Protein AF-A0A7S3GDC3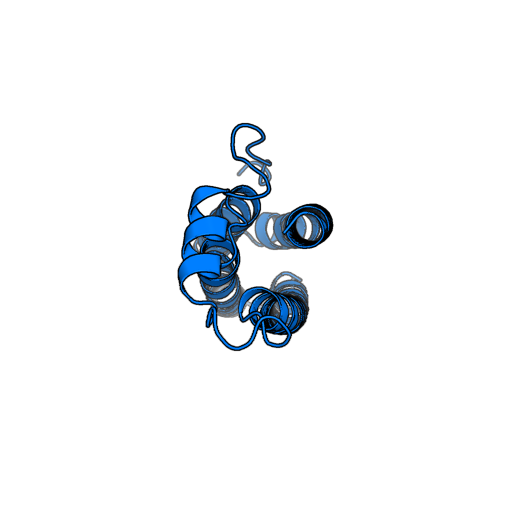-F1 (afdb_monomer)

Foldseek 3Di:
DDDADDFPPVADQFAVVLVVVQQVVADPVCPVPRPLVVLLVVLVVLLVVLLVLLLVLLDDDPPDDPVNLLVSLQVNLVSLVVNLVSCVSNRRPRLSVLSVVSNVCSNVSVSVNSNRSSVVSVVSVVVSSVVSVVVVVVD

Radius of gyration: 16.55 Å; Cα contacts (8 Å, |Δi|>4): 158; chains: 1; bounding box: 52×17×46 Å

Mean predicted aligned error: 3.9 Å

Solvent-accessible surface area (backbone atoms only — not comparable to full-atom values): 7438 Å² total; per-residue (Å²): 132,86,74,75,82,74,84,62,83,87,46,49,53,64,36,64,72,40,49,52,57,42,54,73,67,34,55,85,91,44,77,90,63,45,46,57,58,57,53,49,52,55,46,53,56,51,47,54,54,42,49,58,49,39,56,64,42,29,56,86,61,91,90,60,49,74,66,54,50,40,55,40,16,42,53,31,14,51,47,24,47,53,48,19,53,54,30,41,69,72,9,21,48,35,53,15,50,49,22,51,53,33,18,53,24,14,71,69,51,36,46,70,46,31,44,54,37,51,57,51,48,54,56,45,46,55,54,35,52,53,52,51,52,57,55,57,74,76,110

Organism: NCBI:txid652834

Secondary structure (DSSP, 8-state):
-PPPP---TTS-SS-HHHHHHHHTTS-TT-TTS-HHHHHHHHHHHHHHHHHHHHHHHHSPPTT--HHHHHHHHHHHHHHHHHHHHHHHHTT-HHHHHHHHHHHHHHHTT-HHHHHHHHHHHHHHHHHHHHHHHHHHTT-

Structure (mmCIF, N/CA/C/O backbone):
data_AF-A0A7S3GDC3-F1
#
_entry.id   AF-A0A7S3GDC3-F1
#
loop_
_atom_site.group_PDB
_atom_site.id
_atom_site.type_symbol
_atom_site.label_atom_id
_atom_site.label_alt_id
_atom_site.label_comp_id
_atom_site.label_asym_id
_atom_site.label_entity_id
_atom_site.label_seq_id
_atom_site.pdbx_PDB_ins_code
_atom_site.Cartn_x
_atom_site.Cartn_y
_atom_site.Cartn_z
_atom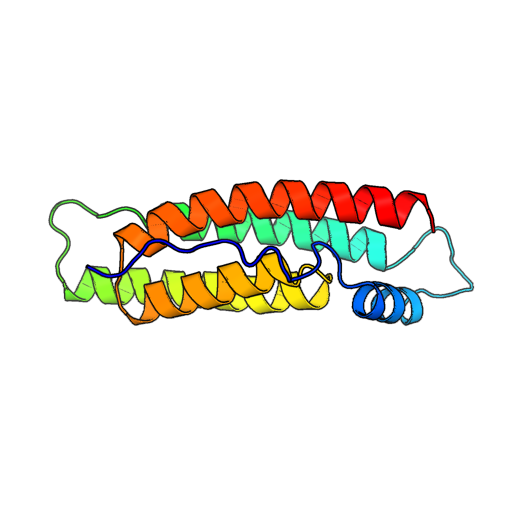_site.occupancy
_atom_site.B_iso_or_equiv
_atom_site.auth_seq_id
_atom_site.auth_comp_id
_atom_site.auth_asym_id
_atom_site.auth_atom_id
_atom_site.pdbx_PDB_model_num
ATOM 1 N N . MET A 1 1 ? -24.460 6.385 4.999 1.00 44.09 1 MET A N 1
ATOM 2 C CA . MET A 1 1 ? -23.512 5.254 4.917 1.00 44.09 1 MET A CA 1
ATOM 3 C C . MET A 1 1 ? -22.335 5.716 4.082 1.00 44.09 1 MET A C 1
ATOM 5 O O . MET A 1 1 ? -22.570 6.282 3.021 1.00 44.09 1 MET A O 1
ATOM 9 N N . ALA A 1 2 ? -21.107 5.578 4.571 1.00 56.22 2 ALA A N 1
ATOM 10 C CA . ALA A 1 2 ? -19.928 5.875 3.763 1.00 56.22 2 ALA A CA 1
ATOM 11 C C . ALA A 1 2 ? -19.735 4.723 2.757 1.00 56.22 2 ALA A C 1
ATOM 13 O O . ALA A 1 2 ? -19.757 3.569 3.172 1.00 56.22 2 ALA A O 1
ATOM 14 N N . GLY A 1 3 ? -19.628 5.022 1.457 1.00 75.94 3 GLY A N 1
ATOM 15 C CA . GLY A 1 3 ? -19.481 4.002 0.405 1.00 75.94 3 GLY A CA 1
ATOM 16 C C . GLY A 1 3 ? -18.187 3.191 0.533 1.00 75.94 3 GLY A C 1
ATOM 17 O O . GLY A 1 3 ? -17.267 3.603 1.235 1.00 75.94 3 GLY A O 1
ATOM 18 N N . LEU A 1 4 ? -18.104 2.041 -0.137 1.00 84.75 4 LEU A N 1
ATOM 19 C CA . LEU A 1 4 ? -16.868 1.253 -0.206 1.00 84.75 4 LEU A CA 1
ATOM 20 C C . LEU A 1 4 ? -15.774 2.016 -0.976 1.00 84.75 4 LEU A C 1
ATOM 22 O O . LEU A 1 4 ? -16.037 3.022 -1.633 1.00 84.75 4 LEU A O 1
ATOM 26 N N . ILE A 1 5 ? -14.518 1.583 -0.836 1.00 89.44 5 ILE A N 1
ATOM 27 C CA . ILE A 1 5 ? -13.429 2.092 -1.682 1.00 89.44 5 ILE A CA 1
ATOM 28 C C . ILE A 1 5 ? -13.592 1.472 -3.069 1.00 89.44 5 ILE A C 1
ATOM 30 O O . ILE A 1 5 ? -13.739 0.257 -3.180 1.00 89.44 5 ILE A O 1
ATOM 34 N N . GLU A 1 6 ? -13.558 2.314 -4.096 1.00 89.06 6 GLU A N 1
ATOM 35 C CA . GLU A 1 6 ? -13.640 1.914 -5.498 1.00 89.06 6 GLU A CA 1
ATOM 36 C C . GLU A 1 6 ? -12.280 2.092 -6.174 1.00 89.06 6 GLU A C 1
ATOM 38 O O . GLU A 1 6 ? -11.483 2.951 -5.788 1.00 89.06 6 GLU A O 1
ATOM 43 N N . ILE A 1 7 ? -12.018 1.262 -7.183 1.00 89.69 7 ILE A N 1
ATOM 44 C CA . ILE A 1 7 ? -10.823 1.379 -8.014 1.00 89.69 7 ILE A CA 1
ATOM 45 C C . ILE A 1 7 ? -11.065 2.466 -9.061 1.00 89.69 7 ILE A C 1
ATOM 47 O O . ILE A 1 7 ? -12.005 2.379 -9.853 1.00 89.69 7 ILE A O 1
ATOM 51 N N . ASP A 1 8 ? -10.173 3.451 -9.111 1.00 91.00 8 ASP A N 1
ATOM 52 C CA . ASP A 1 8 ? -10.121 4.406 -10.211 1.00 91.00 8 ASP A CA 1
ATOM 53 C C . ASP A 1 8 ? -9.424 3.769 -11.421 1.00 91.00 8 ASP A C 1
ATOM 55 O O . ASP A 1 8 ? -8.199 3.774 -11.542 1.00 91.00 8 ASP A O 1
ATOM 59 N N . ASN A 1 9 ? -10.223 3.195 -12.321 1.00 91.00 9 ASN A N 1
ATOM 60 C CA . ASN A 1 9 ? -9.734 2.560 -13.547 1.00 91.00 9 ASN A CA 1
ATOM 61 C C . ASN A 1 9 ? -9.244 3.557 -14.609 1.00 91.00 9 ASN A C 1
ATOM 63 O O . ASN A 1 9 ? -8.791 3.129 -15.668 1.00 91.00 9 ASN A O 1
ATOM 67 N N . THR A 1 10 ? -9.340 4.866 -14.356 1.00 94.88 10 THR A N 1
ATOM 68 C CA . THR A 1 10 ? -8.738 5.880 -15.234 1.00 94.88 10 THR A CA 1
ATOM 69 C C . THR A 1 10 ? -7.248 6.071 -14.951 1.00 94.88 10 THR A C 1
ATOM 71 O O 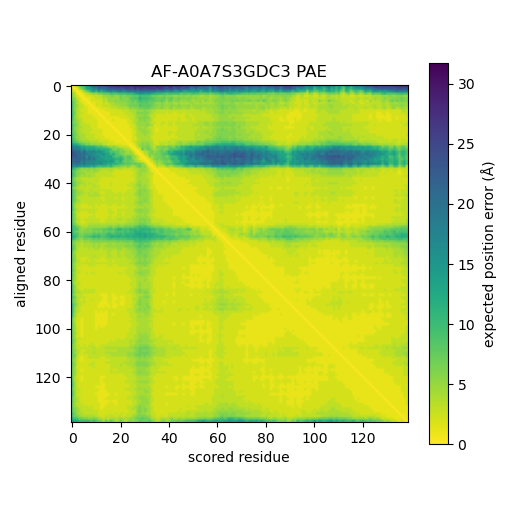. THR A 1 10 ? -6.527 6.591 -15.802 1.00 94.88 10 THR A O 1
ATOM 74 N N . LEU A 1 11 ? -6.772 5.626 -13.782 1.00 94.81 11 LEU A N 1
ATOM 75 C CA . LEU A 1 11 ? -5.357 5.644 -13.435 1.00 94.81 11 LEU A CA 1
ATOM 76 C C . LEU A 1 11 ? -4.638 4.420 -14.016 1.00 94.81 11 LEU A C 1
ATOM 78 O O . LEU A 1 11 ? -5.170 3.307 -13.948 1.00 94.81 11 LEU A O 1
ATOM 82 N N . PRO A 1 12 ? -3.409 4.594 -14.532 1.00 96.06 12 PRO A N 1
ATOM 83 C CA . PRO A 1 12 ? -2.604 3.473 -14.977 1.00 96.06 12 PRO A CA 1
ATOM 84 C C . PRO A 1 12 ? -2.217 2.576 -13.794 1.00 96.06 12 PRO A C 1
ATOM 86 O O . PRO A 1 12 ? -2.043 3.038 -12.660 1.00 96.06 12 PRO A O 1
ATOM 89 N N . ILE A 1 13 ? -2.066 1.284 -14.085 1.00 96.25 13 ILE A N 1
ATOM 90 C CA . ILE A 1 13 ? -1.543 0.297 -13.133 1.00 96.25 13 ILE A CA 1
ATOM 91 C C . ILE A 1 13 ? -0.075 0.611 -12.836 1.00 96.25 13 ILE A C 1
ATOM 93 O O . ILE A 1 13 ? 0.305 0.683 -11.670 1.00 96.25 13 ILE A O 1
ATOM 97 N N . VAL A 1 14 ? 0.702 0.855 -13.894 1.00 96.62 14 VAL A N 1
ATOM 98 C CA . VAL A 1 14 ? 2.114 1.246 -13.863 1.00 96.62 14 VAL A CA 1
ATOM 99 C C . VAL A 1 14 ? 2.253 2.627 -14.508 1.00 96.62 14 VAL A C 1
ATOM 101 O O . VAL A 1 14 ? 1.814 2.833 -15.637 1.00 96.62 14 VAL A O 1
ATOM 104 N N . ASP A 1 15 ? 2.815 3.591 -13.784 1.00 96.50 15 ASP A N 1
ATOM 105 C CA . ASP A 1 15 ? 3.145 4.923 -14.298 1.00 96.50 15 ASP A CA 1
ATOM 106 C C . ASP A 1 15 ? 4.504 4.882 -15.002 1.00 96.50 15 ASP A C 1
ATOM 108 O O . ASP A 1 15 ? 5.544 4.861 -14.348 1.00 96.50 15 ASP A O 1
ATOM 112 N N . GLU A 1 16 ? 4.487 4.874 -16.335 1.00 94.06 16 GLU A N 1
ATOM 113 C CA . GLU A 1 16 ? 5.699 4.774 -17.161 1.00 94.06 16 GLU A CA 1
ATOM 114 C C . GLU A 1 16 ? 6.731 5.864 -16.848 1.00 94.06 16 GLU A C 1
ATOM 116 O O . GLU A 1 16 ? 7.916 5.563 -16.776 1.00 94.06 16 GLU A O 1
ATOM 121 N N . ASN A 1 17 ? 6.303 7.096 -16.546 1.00 94.69 17 ASN A N 1
ATOM 12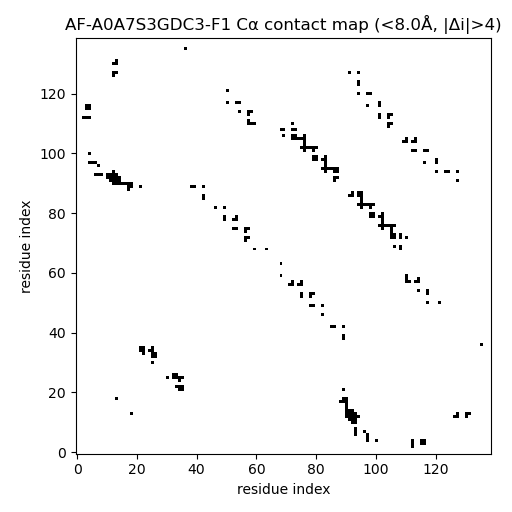2 C CA . ASN A 1 17 ? 7.246 8.172 -16.205 1.00 94.69 17 ASN A CA 1
ATOM 123 C C . ASN A 1 17 ? 8.023 7.859 -14.916 1.00 94.69 17 ASN A C 1
ATOM 125 O O . ASN A 1 17 ? 9.179 8.247 -14.755 1.00 94.69 17 ASN A O 1
ATOM 129 N N . GLN A 1 18 ? 7.376 7.169 -13.972 1.00 94.69 18 GLN A N 1
ATOM 130 C CA . GLN A 1 18 ? 8.027 6.768 -12.732 1.00 94.69 18 GLN A CA 1
ATOM 131 C C . GLN A 1 18 ? 8.986 5.600 -12.973 1.00 94.69 18 GLN A C 1
ATOM 133 O O . GLN A 1 18 ? 10.041 5.555 -12.350 1.00 94.69 18 GLN A O 1
ATOM 138 N N . ILE A 1 19 ? 8.649 4.685 -13.887 1.00 93.00 19 ILE A N 1
ATOM 139 C CA . ILE A 1 19 ? 9.560 3.614 -14.306 1.00 93.00 19 ILE A CA 1
ATOM 140 C C . ILE A 1 19 ? 10.799 4.199 -14.983 1.00 93.00 19 ILE A C 1
ATOM 142 O O . ILE A 1 19 ? 11.905 3.816 -14.627 1.00 93.00 19 ILE A O 1
ATOM 146 N N . GLU A 1 20 ? 10.637 5.169 -15.884 1.00 91.50 20 GLU A N 1
ATOM 147 C CA . GLU A 1 20 ? 11.758 5.895 -16.499 1.00 91.50 20 GLU A CA 1
ATOM 148 C C . GLU A 1 20 ? 12.638 6.570 -15.440 1.00 91.50 20 GLU A C 1
ATOM 150 O O . GLU A 1 20 ? 13.850 6.392 -15.451 1.00 91.50 20 GLU A O 1
ATOM 155 N N . THR A 1 21 ? 12.032 7.240 -14.456 1.00 92.25 21 THR A N 1
ATOM 156 C CA . THR A 1 21 ? 12.775 7.838 -13.331 1.00 92.25 21 THR A CA 1
ATOM 157 C C . THR A 1 21 ? 13.560 6.793 -12.528 1.00 92.25 21 THR A C 1
ATOM 159 O O . THR A 1 21 ? 14.655 7.083 -12.064 1.00 92.25 21 THR A O 1
ATOM 162 N N . LEU A 1 22 ? 13.016 5.587 -12.321 1.00 90.62 22 LEU A N 1
ATOM 163 C CA . LEU A 1 22 ? 13.730 4.514 -11.617 1.00 90.62 22 LEU A CA 1
ATOM 164 C C . LEU A 1 22 ? 14.881 3.950 -12.458 1.00 90.62 22 LEU A C 1
ATOM 166 O O . LEU A 1 22 ? 15.904 3.592 -11.893 1.00 90.62 22 LEU A O 1
ATOM 170 N N . LEU A 1 23 ? 14.724 3.903 -13.781 1.00 88.44 23 LEU A N 1
ATOM 171 C CA . LEU A 1 23 ? 15.772 3.469 -14.706 1.00 88.44 23 LEU A CA 1
ATOM 172 C C . LEU A 1 23 ? 16.911 4.479 -14.822 1.00 88.44 23 LEU A C 1
ATOM 174 O O . LEU A 1 23 ? 18.053 4.082 -14.986 1.00 88.44 23 LEU A O 1
ATOM 178 N N . GLU A 1 24 ? 16.631 5.775 -14.686 1.00 88.88 24 GLU A N 1
ATOM 179 C CA . GLU A 1 24 ? 17.673 6.809 -14.602 1.00 88.88 24 GLU A CA 1
ATOM 180 C C . GLU A 1 24 ? 18.566 6.667 -13.354 1.00 88.88 24 GLU A C 1
ATOM 182 O O . GLU A 1 24 ? 19.612 7.309 -13.274 1.00 88.88 24 GLU A O 1
ATOM 187 N N . LEU A 1 25 ? 18.151 5.862 -12.368 1.00 86.38 25 LEU A N 1
ATOM 188 C CA . LEU A 1 25 ? 18.951 5.539 -11.186 1.00 86.38 25 LEU A CA 1
ATOM 189 C C . LEU A 1 25 ? 19.816 4.285 -11.374 1.00 86.38 25 LEU A C 1
ATOM 191 O O . LEU A 1 25 ? 20.663 4.037 -10.515 1.00 86.38 25 LEU A O 1
ATOM 195 N N . ASP A 1 26 ? 19.602 3.506 -12.440 1.00 82.69 26 ASP A N 1
ATOM 196 C CA . ASP A 1 26 ? 20.451 2.358 -12.759 1.00 82.69 26 ASP A CA 1
ATOM 197 C C . ASP A 1 26 ? 21.836 2.850 -13.20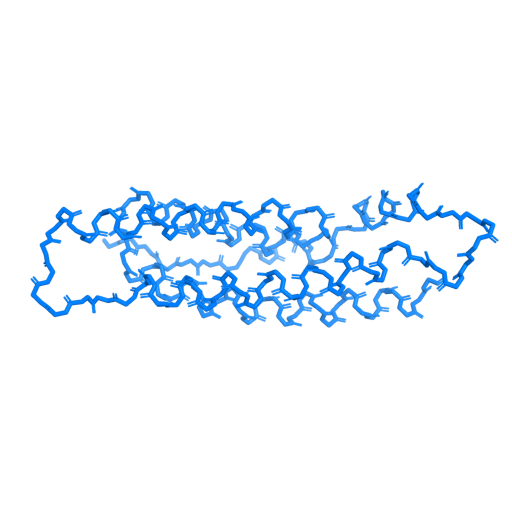2 1.00 82.69 26 ASP A C 1
ATOM 199 O O . ASP A 1 26 ? 21.965 3.825 -13.947 1.00 82.69 26 ASP A O 1
ATOM 203 N N . ASP A 1 27 ? 22.881 2.151 -12.758 1.00 75.62 27 ASP A N 1
ATOM 204 C CA . ASP A 1 27 ? 24.226 2.369 -13.276 1.00 75.62 27 ASP A CA 1
ATOM 205 C C . ASP A 1 27 ? 24.350 1.693 -14.651 1.00 75.62 27 ASP A C 1
ATOM 207 O O . ASP A 1 27 ? 24.203 0.475 -14.782 1.00 75.62 27 ASP A O 1
ATOM 211 N N . GLU A 1 28 ? 24.601 2.486 -15.698 1.00 70.38 28 GLU A N 1
ATOM 212 C CA . GLU A 1 28 ? 24.762 1.980 -17.067 1.00 70.38 28 GLU A CA 1
ATOM 213 C C . GLU A 1 28 ? 25.957 1.015 -17.194 1.00 70.38 28 GLU A C 1
ATOM 215 O O . GLU A 1 28 ? 25.976 0.180 -18.107 1.00 70.38 28 GLU A O 1
ATOM 220 N N . ASP A 1 29 ? 26.931 1.102 -16.282 1.00 74.88 29 ASP A N 1
ATOM 221 C CA . ASP A 1 29 ? 28.143 0.283 -16.296 1.00 74.88 29 ASP A CA 1
ATOM 222 C C . ASP A 1 29 ? 27.933 -1.122 -15.682 1.00 74.88 29 ASP A C 1
ATOM 224 O O . ASP A 1 29 ? 28.745 -2.022 -15.929 1.00 74.88 29 ASP A O 1
ATOM 228 N N . GLU A 1 30 ? 26.827 -1.360 -14.957 1.00 70.94 30 GLU A N 1
ATOM 229 C CA . GLU A 1 30 ? 26.529 -2.628 -14.263 1.00 70.94 30 GLU A CA 1
ATOM 230 C C . GLU A 1 30 ? 25.098 -3.143 -14.554 1.00 70.94 30 GLU A C 1
ATOM 232 O O . GLU A 1 30 ? 24.246 -3.232 -13.670 1.00 70.94 30 GLU A O 1
ATOM 237 N N . PRO A 1 31 ? 24.802 -3.572 -15.800 1.00 65.69 31 PRO A N 1
ATOM 238 C CA . PRO A 1 31 ? 23.447 -3.947 -16.228 1.00 65.69 31 PRO A CA 1
ATOM 239 C C . PRO A 1 31 ? 22.874 -5.200 -15.540 1.00 65.69 31 PRO A C 1
ATOM 241 O O . PRO A 1 31 ? 21.687 -5.491 -15.701 1.00 65.69 31 PRO A O 1
ATOM 244 N N . GLU A 1 32 ? 23.701 -5.962 -14.819 1.00 66.94 32 GLU A N 1
ATOM 245 C CA . GLU A 1 32 ? 23.272 -7.118 -14.020 1.00 66.94 32 GLU A CA 1
ATOM 246 C C . GLU A 1 32 ? 22.733 -6.706 -12.634 1.00 66.94 32 GLU A C 1
ATOM 248 O O . GLU A 1 32 ? 21.993 -7.479 -12.027 1.00 66.94 32 GLU A O 1
ATOM 253 N N . GLU A 1 33 ? 23.018 -5.481 -12.177 1.00 69.56 33 GLU A N 1
ATOM 254 C CA . GLU A 1 33 ? 22.617 -4.921 -10.877 1.00 69.56 33 GLU A CA 1
ATOM 255 C C . GLU A 1 33 ? 21.562 -3.816 -11.045 1.00 69.56 33 GLU A C 1
ATOM 257 O O . GLU A 1 33 ? 21.661 -2.739 -10.459 1.00 69.56 33 GLU A O 1
ATOM 262 N N . ARG A 1 34 ? 20.531 -4.043 -11.878 1.00 78.31 34 ARG A N 1
ATOM 263 C CA . ARG A 1 34 ? 19.501 -3.005 -12.056 1.00 78.31 34 ARG A CA 1
ATOM 264 C C . ARG A 1 34 ? 18.782 -2.745 -10.732 1.00 78.31 34 ARG A C 1
ATOM 266 O O . ARG A 1 34 ? 18.051 -3.605 -10.224 1.00 78.31 34 ARG A O 1
ATOM 273 N N . PHE A 1 35 ? 18.924 -1.524 -10.234 1.00 86.75 35 PHE A N 1
ATOM 274 C CA . PHE A 1 35 ? 18.320 -0.998 -9.019 1.00 86.75 35 PHE A CA 1
ATOM 275 C C . PHE A 1 35 ? 16.808 -1.230 -8.995 1.00 86.75 35 PHE A C 1
ATOM 277 O O . PHE A 1 35 ? 16.242 -1.553 -7.950 1.00 86.75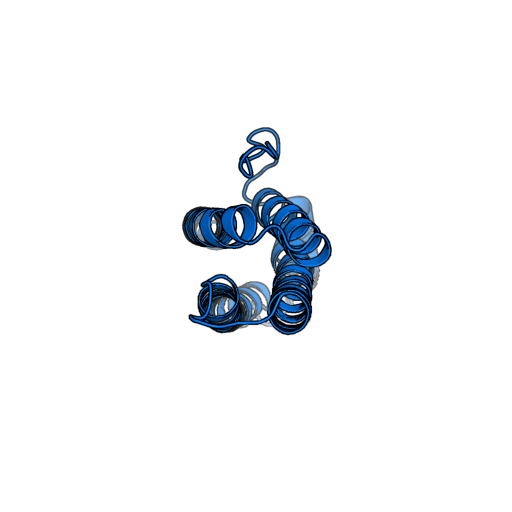 35 PHE A O 1
ATOM 284 N N . ILE A 1 36 ? 16.133 -1.130 -10.146 1.00 88.31 36 ILE A N 1
ATOM 285 C CA . ILE A 1 36 ? 14.685 -1.362 -10.224 1.00 88.31 36 ILE A CA 1
ATOM 286 C C . ILE A 1 36 ? 14.268 -2.781 -9.795 1.00 88.31 36 ILE A C 1
ATOM 288 O O . ILE A 1 36 ? 13.197 -2.937 -9.201 1.00 88.31 36 ILE A O 1
ATOM 292 N N . PHE A 1 37 ? 15.091 -3.810 -10.038 1.00 89.06 37 PHE A N 1
ATOM 293 C CA . PHE A 1 37 ? 14.780 -5.177 -9.604 1.00 89.06 37 PHE A CA 1
ATOM 294 C C . PHE A 1 37 ? 14.880 -5.310 -8.087 1.00 89.06 37 PHE A C 1
ATOM 296 O O . PHE A 1 37 ? 13.945 -5.804 -7.456 1.00 89.06 37 PHE A O 1
ATOM 303 N N . GLU A 1 38 ? 15.963 -4.805 -7.496 1.00 90.25 38 GLU A N 1
ATOM 304 C CA . GLU A 1 38 ? 16.148 -4.810 -6.043 1.00 90.25 38 GLU A CA 1
ATOM 305 C C . GLU A 1 38 ? 15.059 -3.990 -5.343 1.00 90.25 38 GLU A C 1
ATOM 307 O O . GLU A 1 38 ? 14.449 -4.440 -4.371 1.00 90.25 38 GLU A O 1
ATOM 312 N N . ALA A 1 39 ? 14.736 -2.811 -5.883 1.00 92.00 39 ALA A N 1
ATOM 313 C CA . ALA A 1 39 ? 13.670 -1.960 -5.374 1.00 92.00 39 ALA A CA 1
ATOM 314 C C . ALA A 1 39 ? 12.304 -2.664 -5.421 1.00 92.00 39 ALA A C 1
ATOM 316 O O . ALA A 1 39 ? 11.512 -2.533 -4.483 1.00 92.00 39 ALA A O 1
ATOM 317 N N . ALA A 1 40 ? 12.025 -3.435 -6.478 1.00 92.62 40 ALA A N 1
ATOM 318 C CA . ALA A 1 40 ? 10.798 -4.217 -6.593 1.00 92.62 40 ALA A CA 1
ATOM 319 C C . ALA A 1 40 ? 10.730 -5.356 -5.562 1.00 92.62 40 ALA A C 1
ATOM 321 O O . ALA A 1 40 ? 9.672 -5.565 -4.964 1.00 92.62 40 ALA A O 1
ATOM 322 N N . GLU A 1 41 ? 11.835 -6.058 -5.304 1.00 92.62 41 GLU A N 1
ATOM 323 C CA . GLU A 1 41 ? 11.894 -7.096 -4.265 1.00 92.62 41 GLU A CA 1
ATOM 324 C C . GLU A 1 41 ? 11.716 -6.506 -2.861 1.00 92.62 41 GLU A C 1
ATOM 326 O O . GLU A 1 41 ? 10.858 -6.962 -2.098 1.00 92.62 41 GLU A O 1
ATOM 331 N N . MET A 1 42 ? 12.436 -5.426 -2.543 1.00 93.38 42 MET A N 1
ATOM 332 C CA . MET A 1 42 ? 12.292 -4.709 -1.271 1.00 93.38 42 MET A CA 1
ATOM 333 C C . MET A 1 42 ? 10.869 -4.173 -1.073 1.00 93.38 42 MET A C 1
ATOM 335 O O . MET A 1 42 ? 10.326 -4.201 0.039 1.00 93.38 42 MET A O 1
ATOM 339 N N . TYR A 1 43 ? 10.247 -3.682 -2.146 1.00 94.94 43 TYR A N 1
ATOM 340 C CA . TYR A 1 43 ? 8.856 -3.251 -2.127 1.00 94.94 43 TYR A CA 1
ATOM 341 C C . TYR A 1 43 ? 7.906 -4.412 -1.819 1.00 94.94 43 TYR A C 1
ATOM 343 O O . TYR A 1 43 ? 7.043 -4.253 -0.953 1.00 94.94 43 TYR A O 1
ATOM 351 N N . ASP A 1 44 ? 8.066 -5.567 -2.473 1.00 94.50 44 ASP A N 1
ATOM 352 C CA . ASP A 1 44 ? 7.238 -6.755 -2.232 1.00 94.50 44 ASP A CA 1
ATOM 353 C C . ASP A 1 44 ? 7.343 -7.196 -0.760 1.00 94.50 44 ASP A C 1
ATOM 355 O O . ASP A 1 44 ? 6.322 -7.416 -0.100 1.00 94.50 44 ASP A O 1
ATOM 359 N N . GLU A 1 45 ? 8.552 -7.251 -0.197 1.00 94.81 45 GLU A N 1
ATOM 360 C CA . GLU A 1 45 ? 8.761 -7.594 1.215 1.00 94.81 45 GLU A CA 1
ATOM 361 C C . GLU A 1 45 ? 8.084 -6.597 2.166 1.00 94.81 45 GLU A C 1
ATOM 363 O O . GLU A 1 45 ? 7.367 -6.992 3.096 1.00 94.81 45 GLU A O 1
ATOM 368 N N . SER A 1 46 ? 8.265 -5.297 1.916 1.00 93.94 46 SER A N 1
ATOM 369 C CA . SER A 1 46 ? 7.634 -4.228 2.695 1.00 93.94 46 SER A CA 1
ATOM 370 C C . SER A 1 46 ? 6.104 -4.291 2.607 1.00 93.94 46 SER A C 1
ATOM 372 O O . SER A 1 46 ? 5.410 -4.177 3.625 1.00 93.94 46 SER A O 1
ATOM 374 N N . ALA A 1 47 ? 5.566 -4.548 1.413 1.00 95.44 47 ALA A N 1
ATOM 375 C CA . ALA A 1 47 ? 4.135 -4.659 1.175 1.00 95.44 47 ALA A CA 1
ATOM 376 C C . ALA A 1 47 ? 3.519 -5.795 1.996 1.00 95.44 47 ALA A C 1
ATOM 378 O O . ALA A 1 47 ? 2.511 -5.576 2.672 1.00 95.44 47 ALA A O 1
ATOM 379 N N . GLN A 1 48 ? 4.138 -6.980 2.022 1.00 95.44 48 GLN A N 1
ATOM 380 C CA . GLN A 1 48 ? 3.637 -8.112 2.813 1.00 95.44 48 GLN A CA 1
ATOM 381 C C . GLN A 1 48 ? 3.590 -7.797 4.315 1.00 95.44 48 GLN A C 1
ATOM 383 O O . GLN A 1 48 ? 2.602 -8.115 4.988 1.00 95.44 48 GLN A O 1
ATOM 388 N N . GLN A 1 49 ? 4.616 -7.125 4.846 1.00 95.75 49 GLN A N 1
ATOM 389 C CA . GLN A 1 49 ? 4.647 -6.716 6.254 1.00 95.75 49 GLN A CA 1
ATOM 390 C C . GLN A 1 49 ? 3.510 -5.741 6.580 1.00 95.75 49 GLN A C 1
ATOM 392 O O . GLN A 1 49 ? 2.772 -5.942 7.554 1.00 95.75 49 GLN A O 1
ATOM 397 N N . HIS A 1 50 ? 3.327 -4.718 5.746 1.00 97.56 50 HIS A N 1
ATOM 398 C CA . HIS A 1 50 ? 2.281 -3.722 5.942 1.00 97.56 50 HIS A CA 1
ATOM 399 C C . HIS A 1 50 ? 0.877 -4.289 5.733 1.00 97.56 50 HIS A C 1
ATOM 401 O O . HIS A 1 50 ? -0.028 -3.926 6.486 1.00 97.56 50 HIS A O 1
ATOM 407 N N . PHE A 1 51 ? 0.670 -5.203 4.782 1.00 98.06 51 PHE A N 1
ATOM 408 C CA . PHE A 1 51 ? -0.613 -5.888 4.629 1.00 98.06 51 PHE A CA 1
ATOM 409 C C . PHE A 1 51 ? -0.960 -6.701 5.870 1.00 98.06 51 PHE A C 1
ATOM 411 O O . PHE A 1 51 ? -2.053 -6.528 6.407 1.00 98.06 51 PHE A O 1
ATOM 418 N N . GLY A 1 52 ? -0.027 -7.501 6.391 1.00 97.19 52 GLY A N 1
ATOM 419 C CA . GLY A 1 52 ? -0.264 -8.262 7.617 1.00 97.19 52 GLY A CA 1
ATOM 420 C C . GLY A 1 52 ? -0.564 -7.364 8.823 1.00 97.19 52 GLY A C 1
ATOM 421 O O . GLY A 1 52 ? -1.403 -7.697 9.663 1.00 97.19 52 GLY A O 1
ATOM 422 N N . GLU A 1 53 ? 0.082 -6.201 8.922 1.00 97.31 53 GLU A N 1
ATOM 423 C CA . GLU A 1 53 ? -0.241 -5.209 9.950 1.00 97.31 53 GLU A CA 1
ATOM 424 C C . GLU A 1 53 ? -1.641 -4.609 9.757 1.00 97.31 53 GLU A C 1
ATOM 426 O O . GLU A 1 53 ? -2.437 -4.601 10.699 1.00 97.31 53 GLU A O 1
ATOM 431 N N . MET A 1 54 ? -1.967 -4.151 8.549 1.00 98.19 54 MET A N 1
ATOM 432 C CA . MET A 1 54 ? -3.264 -3.554 8.230 1.00 98.19 54 MET A CA 1
ATOM 433 C C . MET A 1 54 ? -4.420 -4.538 8.426 1.00 98.19 54 ME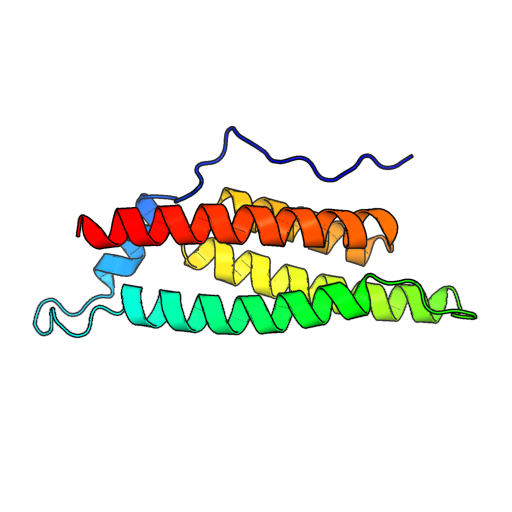T A C 1
ATOM 435 O O . MET A 1 54 ? -5.448 -4.146 8.971 1.00 98.19 54 MET A O 1
ATOM 439 N N . GLU A 1 55 ? -4.258 -5.812 8.062 1.00 97.56 55 GLU A N 1
ATOM 440 C CA . GLU A 1 55 ? -5.256 -6.860 8.313 1.00 97.56 55 GLU A CA 1
ATOM 441 C C . GLU A 1 55 ? -5.528 -7.017 9.810 1.00 97.56 55 GLU A C 1
ATOM 443 O O . GLU A 1 55 ? -6.680 -6.952 10.238 1.00 97.56 55 GLU A O 1
ATOM 448 N N . ARG A 1 56 ? -4.474 -7.138 10.631 1.00 96.75 56 ARG A N 1
ATOM 449 C CA . ARG A 1 56 ? -4.619 -7.223 12.095 1.00 96.75 56 ARG A CA 1
ATOM 450 C C . ARG A 1 56 ? -5.302 -5.989 12.675 1.00 96.75 56 ARG A C 1
ATOM 452 O O . ARG A 1 56 ? -6.117 -6.108 13.587 1.00 96.75 56 ARG A O 1
ATOM 459 N N . LEU A 1 57 ? -4.958 -4.808 12.169 1.00 97.25 57 LEU A N 1
ATOM 460 C CA . LEU A 1 57 ? -5.487 -3.540 12.659 1.00 97.25 57 LEU A CA 1
ATOM 461 C C . LEU A 1 57 ? -6.878 -3.212 12.121 1.00 97.25 57 LEU A C 1
ATOM 463 O O . LEU A 1 57 ? -7.507 -2.331 12.688 1.00 97.25 57 LEU A O 1
ATOM 467 N N . ALA A 1 58 ? -7.370 -3.857 11.064 1.00 95.31 58 ALA A N 1
ATOM 468 C CA . ALA A 1 58 ? -8.698 -3.591 10.509 1.00 95.31 58 ALA A CA 1
ATOM 469 C C . ALA A 1 58 ? -9.819 -4.376 11.213 1.00 95.31 58 ALA A C 1
ATOM 471 O O . ALA A 1 58 ? -10.985 -3.989 11.132 1.00 95.31 58 ALA A O 1
ATOM 472 N N . VAL A 1 59 ? -9.485 -5.457 11.919 1.00 92.88 59 VAL A N 1
ATOM 473 C CA . VAL A 1 59 ? -10.458 -6.328 12.595 1.00 92.88 59 VAL A CA 1
ATOM 474 C C . VAL A 1 59 ? -10.942 -5.699 13.906 1.00 92.88 59 VAL A C 1
ATOM 476 O O . VAL A 1 59 ? -10.135 -5.236 14.711 1.00 92.88 59 VAL A O 1
ATOM 479 N N . ALA A 1 60 ? -12.262 -5.700 14.130 1.00 87.94 60 ALA A N 1
ATOM 480 C CA . ALA A 1 60 ? -12.852 -5.307 15.414 1.00 87.94 60 ALA A CA 1
ATOM 481 C C . ALA A 1 60 ? -12.385 -6.244 16.525 1.00 87.94 60 ALA A C 1
ATOM 483 O O . ALA A 1 60 ? -12.424 -7.467 16.364 1.00 87.94 60 ALA A O 1
ATOM 484 N N . GLN A 1 61 ? -12.028 -5.680 17.674 1.00 89.38 61 GLN A N 1
ATOM 485 C CA . GLN A 1 61 ? -11.697 -6.469 18.852 1.00 89.38 61 GLN A CA 1
ATOM 486 C C . GLN A 1 61 ? -12.907 -6.548 19.789 1.00 89.38 61 GLN A C 1
ATOM 488 O O . GLN A 1 61 ? -13.612 -5.567 20.026 1.00 89.38 61 GLN A O 1
ATOM 493 N N . ALA A 1 62 ? -13.195 -7.747 20.299 1.00 89.69 62 ALA A N 1
ATOM 494 C CA . ALA A 1 62 ? -14.332 -7.954 21.188 1.00 89.69 62 ALA A CA 1
ATOM 495 C C . ALA A 1 62 ? -14.128 -7.187 22.504 1.00 89.69 62 ALA A C 1
ATOM 497 O O . ALA A 1 62 ? -13.111 -7.360 23.171 1.00 89.69 62 ALA A O 1
ATOM 498 N N . GLY A 1 63 ? -15.110 -6.364 22.882 1.00 90.25 63 GLY A N 1
ATOM 499 C CA . GLY A 1 63 ? -15.039 -5.545 24.096 1.00 90.25 63 GLY A CA 1
ATOM 500 C C . GLY A 1 63 ? -14.130 -4.316 23.986 1.00 90.25 63 GLY A C 1
ATOM 501 O O . GLY A 1 63 ? -13.841 -3.699 25.006 1.00 90.25 63 GLY A O 1
ATOM 502 N N . GLU A 1 64 ? -13.683 -3.962 22.778 1.00 94.69 64 GLU A N 1
ATOM 503 C CA . GLU A 1 64 ? -12.873 -2.767 22.534 1.00 94.69 64 GLU A CA 1
ATOM 504 C C . GLU A 1 64 ? -13.676 -1.485 22.781 1.00 94.69 64 GLU A C 1
ATOM 506 O O . GLU A 1 64 ? -14.836 -1.369 22.370 1.00 94.69 64 GLU A O 1
ATOM 511 N N . SER A 1 65 ? -13.054 -0.513 23.453 1.00 96.06 65 SER A N 1
ATOM 512 C CA . SER A 1 65 ? -13.639 0.814 23.623 1.00 96.06 65 SER A CA 1
ATOM 513 C C . SER A 1 65 ? -13.555 1.628 22.325 1.00 96.06 65 SER A C 1
ATOM 515 O O . SER A 1 65 ? -12.738 1.360 21.444 1.00 96.06 65 SER A O 1
ATOM 517 N N . GLU A 1 66 ? -14.372 2.675 22.197 1.00 94.69 66 GLU A N 1
ATOM 518 C CA . GLU A 1 66 ? -14.299 3.564 21.028 1.00 94.69 66 GLU A CA 1
ATOM 519 C C . GLU A 1 66 ? -12.930 4.266 20.915 1.00 94.69 66 GLU A C 1
ATOM 521 O O . GLU A 1 66 ? -12.433 4.499 19.812 1.00 94.69 66 GLU A O 1
ATOM 526 N N . GLU A 1 67 ? -12.308 4.598 22.049 1.00 96.25 67 GLU A N 1
ATOM 527 C CA . GLU A 1 67 ? -10.991 5.237 22.093 1.00 96.25 67 GLU A CA 1
ATOM 528 C C . GLU A 1 67 ? -9.887 4.282 21.622 1.00 96.25 67 GLU A C 1
ATOM 530 O O . GLU A 1 67 ? -9.068 4.660 20.779 1.00 96.25 67 GLU A O 1
ATOM 535 N N . ASP A 1 68 ? -9.925 3.027 22.073 1.00 96.31 68 ASP A N 1
ATOM 536 C CA . ASP A 1 68 ? -8.984 1.989 21.640 1.00 96.31 68 ASP A CA 1
ATOM 537 C C . ASP A 1 68 ? -9.123 1.700 20.142 1.00 96.31 68 ASP A C 1
ATOM 539 O O . ASP A 1 68 ? -8.120 1.666 19.421 1.00 96.31 68 ASP A O 1
ATOM 543 N N . MET A 1 69 ? -10.363 1.612 19.644 1.00 96.25 69 MET A N 1
ATOM 544 C CA . MET A 1 69 ? -10.648 1.460 18.216 1.00 96.25 69 MET A CA 1
ATOM 545 C C . MET A 1 69 ? -10.042 2.611 17.405 1.00 96.25 69 MET A C 1
ATOM 547 O O . MET A 1 69 ? -9.379 2.375 16.391 1.00 96.25 69 MET A O 1
ATOM 551 N N . LYS A 1 70 ? -10.230 3.866 17.838 1.00 97.12 70 LYS A N 1
ATOM 552 C CA . LYS A 1 70 ? -9.640 5.038 17.167 1.00 97.12 70 LYS A CA 1
ATOM 553 C C . LYS A 1 70 ? -8.117 4.981 17.185 1.00 97.12 70 LYS A C 1
ATOM 555 O O . LYS A 1 70 ? -7.490 5.200 16.149 1.00 97.12 70 LYS A O 1
ATOM 560 N N . ALA A 1 71 ? -7.513 4.646 18.323 1.00 96.75 71 ALA A N 1
ATOM 561 C CA . ALA A 1 71 ? -6.065 4.518 18.438 1.00 96.75 71 ALA A CA 1
ATOM 562 C C . ALA A 1 71 ? -5.519 3.423 17.506 1.00 96.75 71 ALA A C 1
ATOM 564 O O . ALA A 1 71 ? -4.525 3.652 16.810 1.00 96.75 71 ALA A O 1
ATOM 565 N N . ARG A 1 72 ? -6.182 2.262 17.437 1.00 97.69 72 ARG A N 1
ATOM 566 C CA . ARG A 1 72 ? -5.861 1.154 16.523 1.00 97.69 72 ARG A CA 1
ATOM 567 C C . ARG A 1 72 ? -5.967 1.575 15.059 1.00 97.69 72 ARG A C 1
ATOM 569 O O . ARG A 1 72 ? -5.016 1.376 14.301 1.00 97.69 72 ARG A O 1
ATOM 576 N N . LEU A 1 73 ? -7.071 2.205 14.663 1.00 98.12 73 LEU A N 1
ATOM 577 C CA . LEU A 1 73 ? -7.285 2.661 13.285 1.00 98.12 73 LEU A CA 1
ATOM 578 C C . LEU A 1 73 ? -6.374 3.837 12.896 1.00 98.12 73 LEU A C 1
ATOM 580 O O . LEU A 1 73 ? -6.008 3.983 11.730 1.00 98.12 73 LEU A O 1
ATOM 584 N N . HIS A 1 74 ? -5.880 4.608 13.863 1.00 97.81 74 HIS A N 1
ATOM 585 C CA . HIS A 1 74 ? -4.807 5.564 13.609 1.00 97.81 74 HIS A CA 1
ATOM 586 C C . HIS A 1 74 ? -3.472 4.859 13.308 1.00 97.81 74 HIS A C 1
ATOM 588 O O . HIS A 1 74 ? -2.689 5.353 12.494 1.00 97.81 74 HIS A O 1
ATOM 594 N N . LYS A 1 75 ? -3.178 3.700 13.921 1.00 97.94 75 LYS A N 1
ATOM 595 C CA . LYS A 1 75 ? -2.009 2.891 13.518 1.00 97.94 75 LYS A CA 1
ATOM 596 C C . LYS A 1 75 ? -2.182 2.380 12.089 1.00 97.94 75 LYS A C 1
ATOM 598 O O . LYS A 1 75 ? -1.262 2.521 11.295 1.00 97.94 75 LYS A O 1
ATOM 603 N N . PHE A 1 76 ? -3.387 1.916 11.752 1.00 98.50 76 PHE A N 1
ATOM 604 C CA . PHE A 1 76 ? -3.739 1.480 10.400 1.00 98.50 76 PHE A CA 1
ATOM 605 C C . PHE A 1 76 ? -3.483 2.585 9.368 1.00 98.50 76 PHE A C 1
ATOM 607 O O . PHE A 1 76 ? -2.848 2.341 8.344 1.00 98.50 76 PHE A O 1
ATOM 614 N N . SER A 1 77 ? -3.925 3.815 9.660 1.00 98.38 77 SER A N 1
ATOM 615 C CA . SER A 1 77 ? -3.705 4.967 8.780 1.00 98.38 77 SER A CA 1
ATOM 616 C C . SER A 1 77 ? -2.219 5.202 8.493 1.00 98.38 77 SER A C 1
ATOM 618 O O . SER A 1 77 ? -1.850 5.459 7.349 1.00 98.38 77 SER A O 1
ATOM 620 N N . ARG A 1 78 ? -1.341 5.045 9.493 1.00 98.12 78 ARG A N 1
ATOM 621 C CA . ARG A 1 78 ? 0.108 5.202 9.289 1.00 98.12 78 ARG A CA 1
ATOM 622 C C . ARG A 1 78 ? 0.690 4.125 8.374 1.00 98.12 78 ARG A C 1
ATOM 624 O O . ARG A 1 78 ? 1.494 4.466 7.511 1.00 98.12 78 ARG A O 1
ATOM 631 N N . SER A 1 79 ? 0.267 2.868 8.510 1.00 98.06 79 SER A N 1
ATOM 632 C CA . SER A 1 79 ? 0.699 1.789 7.608 1.00 98.06 79 SER A CA 1
ATOM 633 C C . SER A 1 79 ? 0.208 2.036 6.177 1.00 98.06 79 SER A C 1
ATOM 635 O O . SER A 1 79 ? 0.983 1.924 5.230 1.00 98.06 79 SER A O 1
ATOM 637 N N . ALA A 1 80 ? -1.042 2.480 6.009 1.00 98.38 80 ALA A N 1
ATOM 638 C CA . ALA A 1 80 ? -1.571 2.874 4.703 1.00 98.38 80 ALA A CA 1
ATOM 639 C C . ALA A 1 80 ? -0.824 4.085 4.113 1.00 98.38 80 ALA A C 1
ATOM 641 O O . ALA A 1 80 ? -0.543 4.117 2.920 1.00 98.38 80 ALA A O 1
ATOM 642 N N . HIS A 1 81 ? -0.449 5.067 4.935 1.00 98.19 81 HIS A N 1
ATOM 643 C CA . HIS A 1 81 ? 0.341 6.219 4.501 1.00 98.19 81 HIS A CA 1
ATOM 644 C C . HIS A 1 81 ? 1.729 5.818 3.988 1.00 98.19 81 HIS A C 1
ATOM 646 O O . HIS A 1 81 ? 2.148 6.306 2.938 1.00 98.19 81 HIS A O 1
ATOM 652 N N . ALA A 1 82 ? 2.422 4.926 4.703 1.00 97.62 82 ALA A N 1
ATOM 653 C CA . ALA A 1 82 ? 3.710 4.394 4.268 1.00 97.62 82 ALA A CA 1
ATOM 654 C C . ALA A 1 82 ? 3.572 3.700 2.904 1.00 97.62 82 ALA A C 1
ATOM 656 O O . ALA A 1 82 ? 4.277 4.049 1.958 1.00 97.62 82 ALA A O 1
ATOM 657 N N . MET A 1 83 ? 2.573 2.822 2.773 1.00 98.19 83 MET A N 1
ATOM 658 C CA . MET A 1 83 ? 2.303 2.101 1.529 1.00 98.19 83 MET A CA 1
ATOM 659 C C . MET A 1 83 ? 1.876 3.000 0.367 1.00 98.19 83 MET A C 1
ATOM 661 O O . MET A 1 83 ? 2.210 2.722 -0.781 1.00 98.19 83 MET A O 1
ATOM 665 N N . LYS A 1 84 ? 1.176 4.106 0.637 1.00 97.88 84 LYS A N 1
ATOM 666 C CA . LYS A 1 84 ? 0.859 5.118 -0.380 1.00 97.88 84 LYS A CA 1
ATOM 667 C C . LYS A 1 84 ? 2.132 5.673 -1.016 1.00 97.88 84 LYS A C 1
ATOM 669 O O . LYS A 1 84 ? 2.192 5.786 -2.240 1.00 97.88 84 LYS A O 1
ATOM 674 N N . GLY A 1 85 ? 3.112 6.036 -0.186 1.00 96.19 85 GLY A N 1
ATOM 675 C CA . GLY A 1 85 ? 4.389 6.580 -0.640 1.00 96.19 85 GLY A CA 1
ATOM 676 C C . GLY A 1 85 ? 5.199 5.548 -1.416 1.00 96.19 85 GLY A C 1
ATOM 677 O O . GLY A 1 85 ? 5.599 5.816 -2.544 1.00 96.19 85 GLY A O 1
ATOM 678 N N . THR A 1 86 ? 5.372 4.348 -0.858 1.00 95.81 86 THR A N 1
ATOM 679 C CA . THR A 1 86 ? 6.173 3.294 -1.501 1.00 95.81 86 THR A CA 1
ATOM 680 C C . THR A 1 86 ? 5.548 2.811 -2.807 1.00 95.81 86 THR A C 1
ATOM 682 O O . THR A 1 86 ? 6.243 2.741 -3.814 1.00 95.81 86 THR A O 1
ATOM 685 N N . ALA A 1 87 ? 4.231 2.577 -2.847 1.00 97.25 87 ALA A N 1
ATOM 686 C CA . ALA A 1 87 ? 3.540 2.224 -4.088 1.00 97.25 87 ALA A CA 1
ATOM 687 C C . ALA A 1 87 ? 3.654 3.336 -5.141 1.00 97.25 87 ALA A C 1
ATOM 689 O O . ALA A 1 87 ? 3.829 3.040 -6.316 1.00 97.25 87 ALA A O 1
ATOM 690 N N . GLY A 1 88 ? 3.585 4.607 -4.726 1.00 96.81 88 GLY A N 1
ATOM 691 C CA . GLY A 1 88 ? 3.772 5.747 -5.624 1.00 96.81 88 GLY A CA 1
ATOM 692 C C . GLY A 1 88 ? 5.175 5.787 -6.231 1.00 96.81 88 GLY A C 1
ATOM 693 O O . GLY A 1 88 ? 5.299 5.899 -7.446 1.00 96.81 88 GLY A O 1
ATOM 694 N N . ASN A 1 89 ? 6.210 5.617 -5.406 1.00 95.62 89 ASN A N 1
ATOM 695 C CA . ASN A 1 89 ? 7.606 5.607 -5.852 1.00 95.62 89 ASN A CA 1
ATOM 696 C C . ASN A 1 89 ? 7.914 4.450 -6.815 1.00 95.62 89 ASN A C 1
ATOM 698 O O . ASN A 1 89 ? 8.739 4.614 -7.705 1.00 95.62 89 ASN A O 1
ATOM 702 N N . MET A 1 90 ? 7.224 3.314 -6.673 1.00 96.25 90 MET A N 1
ATOM 703 C CA . MET A 1 90 ? 7.339 2.171 -7.589 1.00 96.25 90 MET A CA 1
ATOM 704 C C . MET A 1 90 ? 6.480 2.303 -8.860 1.00 96.25 90 MET A C 1
ATOM 706 O O . MET A 1 90 ? 6.407 1.373 -9.656 1.00 96.25 90 MET A O 1
ATOM 710 N N . GLY A 1 91 ? 5.781 3.425 -9.056 1.00 96.56 91 GLY A N 1
ATOM 711 C CA . GLY A 1 91 ? 4.918 3.648 -10.222 1.00 96.56 91 GLY A CA 1
ATOM 712 C C . GLY A 1 91 ? 3.518 3.037 -10.105 1.00 96.56 91 GLY A C 1
ATOM 713 O O . GLY A 1 91 ? 2.727 3.127 -11.040 1.00 96.56 91 GLY A O 1
ATOM 714 N N . GLY A 1 92 ? 3.150 2.466 -8.959 1.00 97.25 92 GLY A N 1
ATOM 715 C CA . GLY A 1 92 ? 1.825 1.905 -8.684 1.00 97.25 92 GLY A CA 1
ATOM 716 C C . GLY A 1 92 ? 0.772 2.980 -8.414 1.00 97.25 92 GLY A C 1
ATOM 717 O O . GLY A 1 92 ? 0.252 3.080 -7.301 1.00 97.25 92 GLY A O 1
ATOM 718 N N . LYS A 1 93 ? 0.437 3.809 -9.408 1.00 95.88 93 LYS A N 1
ATOM 719 C CA . LYS A 1 93 ? -0.414 5.006 -9.239 1.00 95.88 93 LYS A CA 1
ATOM 720 C C . LYS A 1 93 ? -1.820 4.680 -8.743 1.00 95.88 93 LYS A C 1
ATOM 722 O O . LYS A 1 93 ? -2.309 5.297 -7.791 1.00 95.88 93 LYS A O 1
ATOM 727 N N . ARG A 1 94 ? -2.458 3.678 -9.351 1.00 96.56 94 ARG A N 1
ATOM 728 C CA . ARG A 1 94 ? -3.781 3.188 -8.937 1.00 96.56 94 ARG A CA 1
ATOM 729 C C . ARG A 1 94 ? -3.754 2.616 -7.517 1.00 96.56 94 ARG A C 1
ATOM 731 O O . ARG A 1 94 ? -4.608 2.948 -6.698 1.00 96.56 94 ARG A O 1
ATOM 738 N N . LEU A 1 95 ? -2.726 1.837 -7.191 1.00 97.56 95 LEU A N 1
ATOM 739 C CA . LEU A 1 95 ? -2.544 1.247 -5.865 1.00 97.56 95 LEU A CA 1
ATOM 740 C C . LEU A 1 95 ? -2.260 2.308 -4.785 1.00 97.56 95 LEU A C 1
ATOM 742 O O . LEU A 1 95 ? -2.863 2.283 -3.711 1.00 97.56 95 LEU A O 1
ATOM 746 N N . SER A 1 96 ? -1.419 3.300 -5.086 1.00 98.00 96 SER A N 1
ATOM 747 C CA . SER A 1 96 ? -1.172 4.458 -4.219 1.00 98.00 96 SER A CA 1
ATOM 748 C C . SER A 1 96 ? -2.477 5.196 -3.898 1.00 98.00 96 SER A C 1
ATOM 750 O O . SER A 1 96 ? -2.730 5.550 -2.742 1.00 98.00 96 SER A O 1
ATOM 752 N N . LYS A 1 97 ? -3.379 5.336 -4.880 1.00 97.94 97 LYS A N 1
ATOM 753 C CA . LYS A 1 97 ? -4.698 5.944 -4.665 1.00 97.94 97 LYS A CA 1
ATOM 754 C C . LYS A 1 97 ? -5.567 5.148 -3.688 1.00 97.94 97 LYS A C 1
ATOM 756 O O . LYS A 1 97 ? -6.212 5.738 -2.819 1.00 97.94 97 LYS A O 1
ATOM 761 N N . ILE A 1 98 ? -5.556 3.818 -3.773 1.00 97.88 98 ILE A N 1
ATOM 762 C CA . ILE A 1 98 ? -6.256 2.954 -2.808 1.00 97.88 98 ILE A CA 1
ATOM 763 C C . ILE A 1 98 ? -5.693 3.164 -1.398 1.00 97.88 98 ILE A C 1
ATOM 765 O O . ILE A 1 98 ? -6.464 3.329 -0.448 1.00 97.88 98 ILE A O 1
ATOM 769 N N . PHE A 1 99 ? -4.368 3.233 -1.251 1.00 98.38 99 PHE A N 1
ATOM 770 C CA . PHE A 1 99 ? -3.736 3.500 0.041 1.00 98.38 99 PHE A CA 1
ATOM 771 C C . PHE A 1 99 ? -4.054 4.896 0.593 1.00 98.38 99 PHE A C 1
ATOM 773 O O . PHE A 1 99 ? -4.238 5.044 1.800 1.00 98.38 99 PHE A O 1
ATOM 780 N N . GLU A 1 100 ? -4.223 5.909 -0.259 1.00 98.19 100 GLU A N 1
ATOM 781 C CA . GLU A 1 100 ? -4.731 7.226 0.151 1.00 98.19 100 GLU A CA 1
ATOM 782 C C . GLU A 1 100 ? -6.152 7.131 0.741 1.00 98.19 100 GLU A C 1
ATOM 784 O O . GLU A 1 100 ? -6.450 7.735 1.776 1.00 98.19 100 GLU A O 1
ATOM 789 N N . HIS A 1 101 ? -7.036 6.346 0.119 1.00 97.81 101 HIS A N 1
ATOM 790 C CA . HIS A 1 101 ? -8.386 6.112 0.639 1.00 97.81 101 HIS A CA 1
ATOM 791 C C . HIS A 1 101 ? -8.382 5.314 1.949 1.00 97.81 101 HIS A C 1
ATOM 793 O O . HIS A 1 101 ? -9.163 5.621 2.855 1.00 97.81 101 HIS A O 1
ATOM 799 N N . LEU A 1 102 ? -7.494 4.328 2.078 1.00 97.94 102 LEU A N 1
ATOM 800 C CA . LEU A 1 102 ? -7.293 3.570 3.313 1.00 97.94 102 LEU A CA 1
ATOM 801 C C . LEU A 1 102 ? -6.764 4.449 4.450 1.00 97.94 102 LEU A C 1
ATOM 803 O O . LEU A 1 102 ? -7.298 4.384 5.557 1.00 97.94 102 LEU A O 1
ATOM 807 N N . GLN A 1 103 ? -5.790 5.319 4.169 1.00 98.44 103 GLN A N 1
ATOM 808 C CA . GLN A 1 103 ? -5.260 6.292 5.125 1.00 98.44 103 GLN A CA 1
ATOM 809 C C . GLN A 1 103 ? -6.402 7.135 5.719 1.00 98.44 103 GLN A C 1
ATOM 811 O O . GLN A 1 103 ? -6.591 7.168 6.937 1.00 98.44 103 GLN A O 1
ATOM 816 N N . ARG A 1 104 ? -7.230 7.739 4.854 1.00 97.88 104 ARG A N 1
ATOM 817 C CA . ARG A 1 104 ? -8.388 8.549 5.273 1.00 97.88 104 ARG A CA 1
ATOM 818 C C . ARG A 1 104 ? -9.431 7.738 6.040 1.00 97.88 104 ARG A C 1
ATOM 820 O O . ARG A 1 104 ? -10.004 8.238 7.003 1.00 97.88 104 ARG A O 1
ATOM 827 N N . SER A 1 105 ? -9.674 6.492 5.632 1.00 97.12 105 SER A N 1
ATOM 828 C CA . SER A 1 105 ? -10.618 5.605 6.325 1.00 97.12 105 SER A CA 1
ATOM 829 C C . SER A 1 105 ? -10.148 5.315 7.756 1.00 97.12 105 SER A C 1
ATOM 831 O O . SER A 1 105 ? -10.956 5.358 8.684 1.00 97.12 105 SER A O 1
ATOM 833 N N . GLY A 1 106 ? -8.841 5.104 7.954 1.00 97.44 106 GLY A N 1
ATOM 834 C CA . GLY A 1 106 ? -8.236 4.939 9.278 1.00 97.44 106 GLY A CA 1
ATOM 835 C C . GLY A 1 106 ? -8.321 6.204 10.138 1.00 97.44 106 GLY A C 1
ATOM 836 O O . GLY A 1 106 ? -8.719 6.123 11.298 1.00 97.44 106 GLY A O 1
ATOM 837 N N . GLU A 1 107 ? -8.034 7.378 9.564 1.00 97.31 107 GLU A N 1
ATOM 838 C CA . GLU A 1 107 ? -8.164 8.685 10.243 1.00 97.31 107 GLU A CA 1
ATOM 839 C C . GLU A 1 107 ? -9.602 8.968 10.701 1.00 97.31 107 GLU A C 1
ATOM 841 O O . GLU A 1 107 ? -9.822 9.557 11.757 1.00 97.31 107 GLU A O 1
ATOM 846 N N . GLN A 1 108 ? -10.588 8.521 9.920 1.00 96.50 108 GLN A N 1
ATOM 847 C CA . GLN A 1 108 ? -12.016 8.690 10.202 1.00 96.50 108 GLN A CA 1
ATOM 848 C C . GLN A 1 108 ? -12.617 7.537 11.020 1.00 96.50 108 GLN A C 1
ATOM 850 O O . GLN A 1 108 ? -13.834 7.495 11.204 1.00 96.50 108 GLN A O 1
ATOM 855 N N . ALA A 1 109 ? -11.790 6.597 11.488 1.00 95.31 109 ALA A N 1
ATOM 856 C CA . ALA A 1 109 ? -12.205 5.402 12.219 1.00 95.31 109 ALA A CA 1
ATOM 857 C C . ALA A 1 109 ? -13.298 4.566 11.504 1.00 95.31 109 ALA A C 1
ATOM 859 O O . ALA A 1 109 ? -14.163 3.960 12.135 1.00 95.31 109 ALA A O 1
ATOM 860 N N . GLN A 1 110 ? -13.260 4.508 10.169 1.00 95.00 110 GLN A N 1
ATOM 861 C CA . GLN A 1 110 ? -14.216 3.768 9.337 1.00 95.00 110 GLN A CA 1
ATOM 862 C C . GLN A 1 110 ? -13.789 2.304 9.185 1.00 95.00 110 GLN A C 1
ATOM 864 O O . GLN A 1 110 ? -13.332 1.880 8.123 1.00 95.00 110 GLN A O 1
ATOM 869 N N . GLN A 1 111 ? -13.942 1.520 10.253 1.00 94.44 111 GLN A N 1
ATOM 870 C CA . GLN A 1 111 ? -13.400 0.161 10.337 1.00 94.44 111 GLN A CA 1
ATOM 871 C C . GLN A 1 111 ? -13.800 -0.757 9.168 1.00 94.44 111 GLN A C 1
ATOM 873 O O . GLN A 1 111 ? -12.945 -1.433 8.601 1.00 94.44 111 GLN A O 1
ATOM 878 N N . GLU A 1 112 ? -15.077 -0.776 8.780 1.00 93.38 112 GLU A N 1
ATOM 879 C CA . GLU A 1 112 ? -15.561 -1.623 7.677 1.00 93.38 112 GLU A CA 1
ATOM 880 C C . GLU A 1 112 ? -14.886 -1.273 6.344 1.00 93.38 112 GLU A C 1
ATOM 882 O O . GLU A 1 112 ? -14.510 -2.163 5.579 1.00 93.38 112 GLU A O 1
ATOM 887 N N . ARG A 1 113 ? -14.657 0.023 6.089 1.00 95.06 113 ARG A N 1
ATOM 888 C CA . ARG A 1 113 ? -13.931 0.486 4.898 1.00 95.06 113 ARG A CA 1
ATOM 889 C C . ARG A 1 113 ? -12.457 0.118 4.954 1.00 95.06 113 ARG A C 1
ATOM 891 O O . ARG A 1 113 ? -11.909 -0.230 3.913 1.00 95.06 113 ARG A O 1
ATOM 898 N N . CYS A 1 114 ? -11.834 0.150 6.133 1.00 96.56 114 CYS A N 1
ATOM 899 C CA . CYS A 1 114 ? -10.472 -0.350 6.308 1.00 96.56 114 CYS A CA 1
ATOM 900 C C . CYS A 1 114 ? -10.400 -1.845 5.974 1.00 96.56 114 CYS A C 1
ATOM 902 O O . CYS A 1 114 ? -9.596 -2.237 5.135 1.00 96.56 114 CYS A O 1
ATOM 904 N N . ALA A 1 115 ? -11.279 -2.668 6.554 1.00 95.38 115 ALA A N 1
ATOM 905 C CA . ALA A 1 115 ? -11.290 -4.115 6.329 1.00 95.38 115 ALA A CA 1
ATOM 906 C C . ALA A 1 115 ? -11.511 -4.474 4.851 1.00 95.38 115 ALA A C 1
ATOM 908 O O . ALA A 1 115 ? -10.732 -5.232 4.276 1.00 95.38 115 ALA A O 1
ATOM 909 N N . HIS A 1 116 ? -12.518 -3.876 4.210 1.00 95.00 116 HIS A N 1
ATOM 910 C CA . HIS A 1 116 ? -12.765 -4.077 2.782 1.00 95.00 116 HIS A CA 1
ATOM 911 C C . HIS A 1 116 ? -11.608 -3.554 1.917 1.00 95.00 116 HIS A C 1
ATOM 913 O O . HIS A 1 116 ? -11.175 -4.207 0.968 1.00 95.00 116 HIS A O 1
ATOM 919 N N . GLY A 1 117 ? -11.091 -2.370 2.242 1.00 96.44 117 GLY A N 1
ATOM 920 C CA . GLY A 1 117 ? -10.037 -1.725 1.474 1.00 96.44 117 GLY A CA 1
ATOM 921 C C . GLY A 1 117 ? -8.715 -2.486 1.490 1.00 96.44 117 GLY A C 1
ATOM 922 O O . GLY A 1 117 ? -8.017 -2.466 0.484 1.00 96.44 117 GLY A O 1
ATOM 923 N N . VAL A 1 118 ? -8.379 -3.195 2.573 1.00 97.31 118 VAL A N 1
ATOM 924 C CA . VAL A 1 118 ? -7.172 -4.041 2.611 1.00 97.31 118 VAL A CA 1
ATOM 925 C C . VAL A 1 118 ? -7.280 -5.203 1.633 1.00 97.31 118 VAL A C 1
ATOM 927 O O . VAL A 1 118 ? -6.331 -5.466 0.900 1.00 97.31 118 VAL A O 1
ATOM 930 N N . VAL A 1 119 ? -8.439 -5.864 1.567 1.00 96.56 119 VAL A N 1
ATOM 931 C CA . VAL A 1 119 ? -8.676 -6.945 0.596 1.00 96.56 119 VAL A CA 1
ATOM 932 C C . VAL A 1 119 ? -8.523 -6.419 -0.831 1.00 96.56 119 VAL A C 1
ATOM 934 O O . VAL A 1 119 ? -7.837 -7.034 -1.647 1.00 96.56 119 VAL A O 1
ATOM 937 N N . LEU A 1 120 ? -9.101 -5.247 -1.107 1.00 96.31 120 LEU A N 1
ATOM 938 C CA . LEU A 1 120 ? -8.973 -4.579 -2.399 1.00 96.31 120 LEU A CA 1
ATOM 939 C C . LEU A 1 120 ? -7.513 -4.230 -2.726 1.00 96.31 120 LEU A C 1
ATOM 941 O O . LEU A 1 120 ? -7.048 -4.518 -3.823 1.00 96.31 120 LEU A O 1
ATOM 945 N N . ALA A 1 121 ? -6.783 -3.649 -1.772 1.00 97.69 121 ALA A N 1
ATOM 946 C CA . ALA A 1 121 ? -5.390 -3.252 -1.949 1.00 97.69 121 ALA A CA 1
ATOM 947 C C . ALA A 1 121 ? -4.471 -4.453 -2.211 1.00 97.69 121 ALA A C 1
ATOM 949 O O . ALA A 1 121 ? -3.569 -4.348 -3.035 1.00 97.69 121 ALA A O 1
ATOM 950 N N . LYS A 1 122 ? -4.714 -5.602 -1.567 1.00 97.88 122 LYS A N 1
ATOM 951 C CA . LYS A 1 122 ? -3.969 -6.843 -1.836 1.00 97.88 122 LYS A CA 1
ATOM 952 C C . LYS A 1 122 ? -4.220 -7.363 -3.247 1.00 97.88 122 LYS A C 1
ATOM 954 O O . LYS A 1 122 ? -3.276 -7.725 -3.938 1.00 97.88 122 LYS A O 1
ATOM 959 N N . HIS A 1 123 ? -5.482 -7.386 -3.678 1.00 97.12 123 HIS A N 1
ATOM 960 C CA . HIS A 1 123 ? -5.817 -7.793 -5.042 1.00 97.12 123 HIS A CA 1
ATOM 961 C C . HIS A 1 123 ? -5.153 -6.878 -6.076 1.00 97.12 123 HIS A C 1
ATOM 963 O O . HIS A 1 123 ? -4.537 -7.354 -7.027 1.00 97.12 123 HIS A O 1
ATOM 969 N N . GLU A 1 124 ? -5.227 -5.569 -5.846 1.00 97.50 124 GLU A N 1
ATOM 970 C CA . GLU A 1 124 ? -4.611 -4.575 -6.714 1.00 97.50 124 GLU A CA 1
ATOM 971 C C . GLU A 1 124 ? -3.078 -4.669 -6.720 1.00 97.50 124 GLU A C 1
ATOM 973 O O . GLU A 1 124 ? -2.458 -4.502 -7.765 1.00 97.50 124 GLU A O 1
ATOM 978 N N . HIS A 1 125 ? -2.461 -4.984 -5.581 1.00 98.06 125 HIS A N 1
ATOM 979 C CA . HIS A 1 125 ? -1.020 -5.199 -5.488 1.00 98.06 125 HIS A CA 1
ATOM 980 C C . HIS A 1 125 ? -0.550 -6.383 -6.337 1.00 98.06 125 HIS A C 1
ATOM 982 O O . HIS A 1 125 ? 0.451 -6.243 -7.029 1.00 98.06 125 HIS A O 1
ATOM 988 N N . GLU A 1 126 ? -1.279 -7.502 -6.379 1.00 97.69 126 GLU A N 1
ATOM 989 C CA . GLU A 1 126 ? -0.920 -8.614 -7.275 1.00 97.69 126 GLU A CA 1
ATOM 990 C C . GLU A 1 126 ? -1.030 -8.225 -8.758 1.00 97.69 126 GLU A C 1
ATOM 992 O O . GLU A 1 126 ? -0.180 -8.610 -9.561 1.00 97.69 126 GLU A O 1
ATOM 997 N N . ILE A 1 127 ? -2.039 -7.424 -9.127 1.00 97.62 127 ILE A N 1
ATOM 998 C CA . ILE A 1 127 ? -2.177 -6.899 -10.495 1.00 97.62 127 ILE A CA 1
ATOM 999 C C . ILE A 1 127 ? -0.999 -5.980 -10.837 1.00 97.62 127 ILE A C 1
ATOM 1001 O O . ILE A 1 127 ? -0.372 -6.145 -11.884 1.00 97.62 127 ILE A O 1
ATOM 1005 N N . PHE A 1 128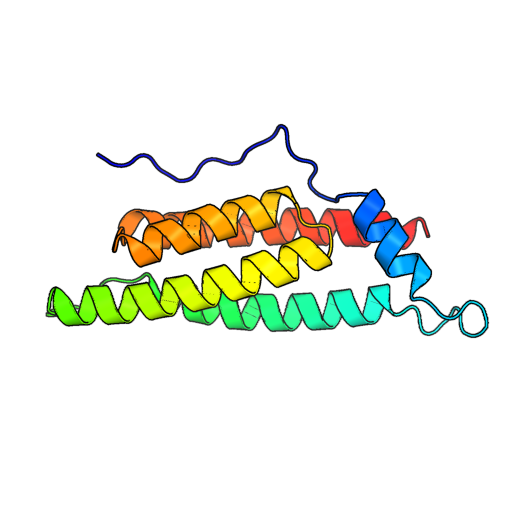 ? -0.680 -5.036 -9.949 1.00 97.69 128 PHE A N 1
ATOM 1006 C CA . PHE A 1 128 ? 0.454 -4.131 -10.108 1.00 97.69 128 PHE A CA 1
ATOM 1007 C C . PHE A 1 128 ? 1.772 -4.896 -10.236 1.00 97.69 128 PHE A C 1
ATOM 1009 O O . PHE A 1 128 ? 2.533 -4.661 -11.168 1.00 97.69 128 PHE A O 1
ATOM 1016 N N . ARG A 1 129 ? 2.009 -5.862 -9.351 1.00 96.75 129 ARG A N 1
ATOM 1017 C CA . ARG A 1 129 ? 3.207 -6.701 -9.344 1.00 96.75 129 ARG A CA 1
ATOM 1018 C C . ARG A 1 129 ? 3.368 -7.494 -10.639 1.00 96.75 129 ARG A C 1
ATOM 1020 O O . ARG A 1 129 ? 4.477 -7.591 -11.160 1.00 96.75 129 ARG A O 1
ATOM 1027 N N . ALA A 1 130 ? 2.283 -8.057 -11.172 1.00 96.81 130 ALA A N 1
ATOM 1028 C CA . ALA A 1 130 ? 2.312 -8.755 -12.455 1.00 96.81 130 ALA A CA 1
ATOM 1029 C C . ALA A 1 130 ? 2.663 -7.801 -13.609 1.00 96.81 130 ALA A C 1
ATOM 1031 O O . ALA A 1 130 ? 3.545 -8.115 -14.407 1.00 96.81 130 ALA A O 1
ATOM 1032 N N . ALA A 1 131 ? 2.031 -6.625 -13.651 1.00 96.44 131 ALA A N 1
ATOM 1033 C CA . ALA A 1 131 ? 2.291 -5.614 -14.673 1.00 96.44 131 ALA A CA 1
ATOM 1034 C C . ALA A 1 131 ? 3.725 -5.060 -14.597 1.00 96.44 131 ALA A C 1
ATOM 1036 O O . ALA A 1 131 ? 4.381 -4.911 -15.624 1.00 96.44 131 ALA A O 1
ATOM 1037 N N . LEU A 1 132 ? 4.243 -4.813 -13.390 1.00 94.81 132 LEU A N 1
ATOM 1038 C CA . LEU A 1 132 ? 5.618 -4.360 -13.179 1.00 94.81 132 LEU A CA 1
ATOM 1039 C C . LEU A 1 132 ? 6.624 -5.409 -13.670 1.00 94.81 132 LEU A C 1
ATOM 1041 O O . LEU A 1 132 ? 7.564 -5.070 -14.379 1.00 94.81 132 LEU A O 1
ATOM 1045 N N . LYS A 1 133 ? 6.405 -6.693 -13.363 1.00 93.50 133 LYS A N 1
ATOM 1046 C CA . LYS A 1 133 ? 7.254 -7.789 -13.862 1.00 93.50 133 LYS A CA 1
ATOM 1047 C C . LYS A 1 133 ? 7.236 -7.903 -15.381 1.00 93.50 133 LYS A C 1
ATOM 1049 O O . LYS A 1 133 ? 8.292 -8.071 -15.982 1.00 93.50 133 LYS A O 1
ATOM 1054 N N . GLU A 1 134 ? 6.060 -7.804 -15.998 1.00 94.62 134 GLU A N 1
ATOM 1055 C CA . GLU A 1 134 ? 5.937 -7.796 -17.458 1.00 94.62 134 GLU A CA 1
ATOM 1056 C C . GLU A 1 134 ? 6.693 -6.614 -18.068 1.00 94.62 134 GLU A C 1
ATOM 1058 O O . GLU A 1 134 ? 7.438 -6.791 -19.031 1.00 94.62 134 GLU A O 1
ATOM 1063 N N . ARG A 1 135 ? 6.563 -5.426 -17.470 1.00 92.31 135 ARG A N 1
ATOM 1064 C CA . ARG A 1 135 ? 7.263 -4.226 -17.922 1.00 92.31 135 ARG A CA 1
ATOM 1065 C C . ARG A 1 135 ? 8.777 -4.364 -17.806 1.00 92.31 135 ARG A C 1
ATOM 1067 O O . ARG A 1 135 ? 9.475 -4.006 -18.752 1.00 92.31 135 ARG A O 1
ATOM 1074 N N . MET A 1 136 ? 9.274 -4.889 -16.686 1.00 89.25 136 MET A N 1
ATOM 1075 C CA . MET A 1 136 ? 10.706 -5.103 -16.467 1.00 89.25 136 MET A CA 1
ATOM 1076 C C . MET A 1 136 ? 11.295 -6.170 -17.396 1.00 89.25 136 MET A C 1
ATOM 1078 O O . MET A 1 136 ? 12.443 -6.049 -17.799 1.00 89.25 136 MET A O 1
ATOM 1082 N N . ALA A 1 137 ? 10.517 -7.179 -17.798 1.00 89.38 137 ALA A N 1
ATOM 1083 C CA . ALA A 1 137 ? 10.955 -8.181 -18.775 1.00 89.38 137 ALA A CA 1
ATOM 1084 C C . ALA A 1 137 ? 11.127 -7.622 -20.204 1.00 89.38 137 ALA A C 1
ATOM 1086 O O . ALA A 1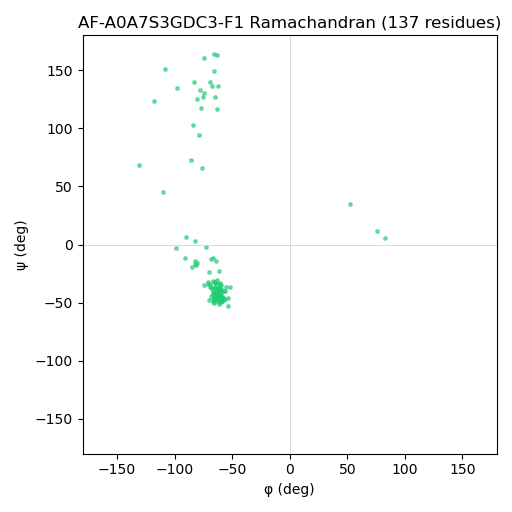 137 ? 11.667 -8.309 -21.069 1.00 89.38 137 ALA A O 1
ATOM 1087 N N . GLN A 1 138 ? 10.636 -6.407 -20.465 1.00 87.75 138 GLN A N 1
ATOM 1088 C CA . GLN A 1 138 ? 10.768 -5.704 -21.745 1.00 87.75 138 GLN A CA 1
ATOM 1089 C C . GLN A 1 138 ? 11.915 -4.674 -21.751 1.00 87.75 138 GLN A C 1
ATOM 1091 O O . GLN A 1 138 ? 12.129 -4.032 -22.779 1.00 87.75 138 GLN A O 1
ATOM 1096 N N . LEU A 1 139 ? 12.606 -4.489 -20.617 1.00 80.88 139 LEU A N 1
ATOM 1097 C CA . LEU A 1 139 ? 13.749 -3.583 -20.429 1.00 80.88 139 LEU A CA 1
ATOM 1098 C C . LEU A 1 139 ? 15.066 -4.318 -20.659 1.00 80.88 139 LEU A C 1
ATOM 1100 O O . LEU A 1 139 ? 16.016 -3.704 -21.185 1.00 80.88 139 LEU A O 1
#

Nearest PDB structures (foldseek):
  3us6-assembly1_A  TM=9.001E-01  e=1.143E-03  Medicago truncatula
  1yvi-assembly2_B  TM=8.783E-01  e=1.484E-03  Oryza sativa
  7c1i-assembly2_E  TM=8.608E-01  e=3.248E-03  Pseudomonas aeruginosa
  1wn0-assembly4_D  TM=8.236E-01  e=2.636E-03  Zea mays
  1wn0-assembly1_A  TM=8.347E-01  e=7.492E-03  Zea mays

Sequence (139 aa):
MAGLIEIDNTLPIVDENQIETLLELDDEDEPEERFIFEAAEMYDESAQQHFGEMERLAVAQAGESEEDMKARLHKFSRSAHAMKGTAGNMGGKRLSKIFEHLQRSGEQAQQERCAHGVVLAKHEHEIFRAALKERMAQL

pLDDT: mean 92.71, std 8.45, range [44.09, 98.5]

InterPro domains:
  IPR008207 Signal transduction histidine kinase, phosphotransfer (Hpt) domain [PF01627] (41-136)
  IPR008207 Signal transduction histidine kinase, phosphotransfer (Hpt) domain [PS50894] (32-139)
  IPR036641 HPT domain superfamily [G3DSA:1.20.120.160] (7-139)
  IPR036641 HPT domain superfamily [SSF47226] (11-137)